Protein AF-A0A7W8QHT1-F1 (afdb_monomer_lite)

pLDDT: mean 90.03, std 9.52, range [49.91, 97.5]

InterPro domains:
  IPR029068 Glyoxalase/Bleomycin resistance protein/Dihydroxybiphenyl dioxygenase [SSF54593] (2-47)
  IPR037523 Vicinal oxygen chelate (VOC), core domain [PS51819] (1-47)

Secondary structure (DSSP, 8-state):
---HHHHHHHHHHTTPEEEEEEEE-TTS-EEEEEE-TTS-EEEEEE--

Sequence (48 aa):
MPDADAAYGRAIAAGARSAMEVSDQEDGSRVGGFVDPFGTLWWVSTPS

Organism: NCBI:txid157465

Structure (mmCIF, N/CA/C/O backbone):
data_AF-A0A7W8QHT1-F1
#
_entry.id   AF-A0A7W8QHT1-F1
#
loop_
_atom_site.group_PDB
_atom_site.id
_atom_site.type_symbol
_atom_site.label_atom_id
_atom_site.label_alt_id
_atom_site.label_comp_id
_atom_site.label_asym_id
_atom_site.label_entity_id
_atom_site.label_seq_id
_atom_site.pdbx_PDB_ins_code
_atom_site.Cartn_x
_atom_site.Cartn_y
_atom_site.Cartn_z
_atom_site.occupancy
_atom_site.B_iso_or_equiv
_atom_site.auth_seq_id
_atom_site.auth_comp_id
_atom_site.auth_asym_id
_atom_site.auth_atom_id
_atom_site.pdbx_PDB_model_num
ATOM 1 N N . MET A 1 1 ? 8.514 -4.783 -2.543 1.00 49.91 1 MET A N 1
ATOM 2 C CA . MET A 1 1 ? 7.497 -5.860 -2.404 1.00 49.91 1 MET A CA 1
ATOM 3 C C . MET A 1 1 ? 7.124 -6.331 -3.801 1.00 49.91 1 MET A C 1
ATOM 5 O O . MET A 1 1 ? 7.277 -5.518 -4.704 1.00 49.91 1 MET A O 1
ATOM 9 N N . PRO A 1 2 ? 6.696 -7.587 -4.024 1.00 59.84 2 PRO A N 1
ATOM 10 C CA . PRO A 1 2 ? 6.148 -7.950 -5.324 1.00 59.84 2 PRO A CA 1
ATOM 11 C C . PRO A 1 2 ? 4.843 -7.155 -5.483 1.00 59.84 2 PRO A C 1
ATOM 13 O O . PRO A 1 2 ? 3.895 -7.369 -4.732 1.00 59.84 2 PRO A O 1
ATOM 16 N N . ASP A 1 3 ? 4.887 -6.156 -6.359 1.00 83.12 3 ASP A N 1
ATOM 17 C CA . ASP A 1 3 ? 3.831 -5.202 -6.711 1.00 83.12 3 ASP A CA 1
ATOM 18 C C . ASP A 1 3 ? 3.259 -4.343 -5.566 1.00 83.12 3 ASP A C 1
ATOM 20 O O . ASP A 1 3 ? 2.326 -4.726 -4.855 1.00 83.12 3 ASP A O 1
ATOM 24 N N . ALA A 1 4 ? 3.770 -3.111 -5.438 1.00 86.50 4 ALA A N 1
ATOM 25 C CA . ALA A 1 4 ? 3.177 -2.042 -4.632 1.00 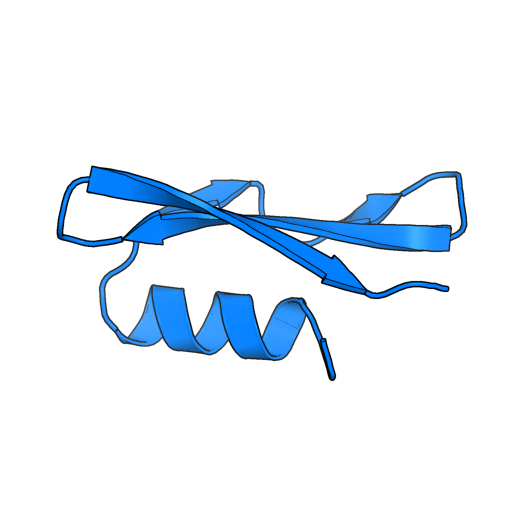86.50 4 ALA A CA 1
ATOM 26 C C . ALA A 1 4 ? 1.677 -1.878 -4.931 1.00 86.50 4 ALA A C 1
ATOM 28 O O . ALA A 1 4 ? 0.885 -1.734 -4.002 1.00 86.50 4 ALA A O 1
ATOM 29 N N . ASP A 1 5 ? 1.281 -2.013 -6.200 1.00 89.12 5 ASP A N 1
ATOM 30 C CA . ASP A 1 5 ? -0.113 -2.018 -6.645 1.00 89.12 5 ASP A CA 1
ATOM 31 C C . ASP A 1 5 ? -0.936 -3.160 -6.019 1.00 89.12 5 ASP A C 1
ATOM 33 O O . ASP A 1 5 ? -2.072 -2.948 -5.594 1.00 89.12 5 ASP A O 1
ATOM 37 N N . ALA A 1 6 ? -0.370 -4.365 -5.883 1.00 91.19 6 ALA A N 1
ATOM 38 C CA . ALA A 1 6 ? -1.064 -5.496 -5.269 1.00 91.19 6 ALA A CA 1
ATOM 39 C C . ALA A 1 6 ? -1.232 -5.310 -3.753 1.00 91.19 6 ALA A C 1
ATOM 41 O O . ALA A 1 6 ? -2.296 -5.611 -3.205 1.00 91.19 6 ALA A O 1
ATOM 42 N N . ALA A 1 7 ? -0.201 -4.806 -3.067 1.00 91.31 7 ALA A N 1
ATOM 43 C CA . ALA A 1 7 ? -0.278 -4.492 -1.640 1.00 91.31 7 ALA A CA 1
ATOM 44 C C . ALA A 1 7 ? -1.293 -3.370 -1.368 1.00 91.31 7 ALA A C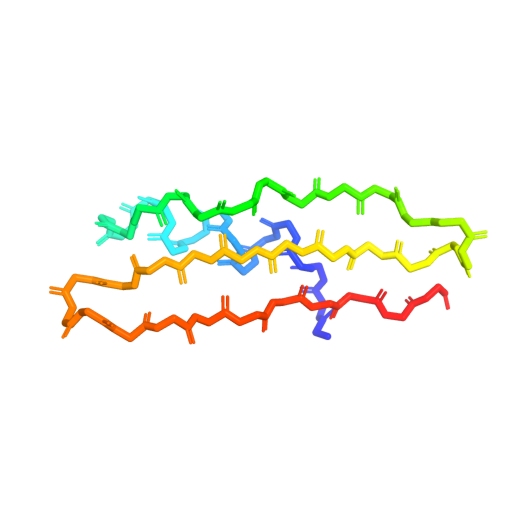 1
ATOM 46 O O . ALA A 1 7 ? -2.154 -3.513 -0.499 1.00 91.31 7 ALA A O 1
ATOM 47 N N . TYR A 1 8 ? -1.236 -2.300 -2.165 1.00 93.69 8 TYR A N 1
ATOM 48 C CA . TYR A 1 8 ? -2.179 -1.189 -2.118 1.00 93.69 8 TYR A CA 1
ATOM 49 C C . TYR A 1 8 ? -3.615 -1.661 -2.379 1.00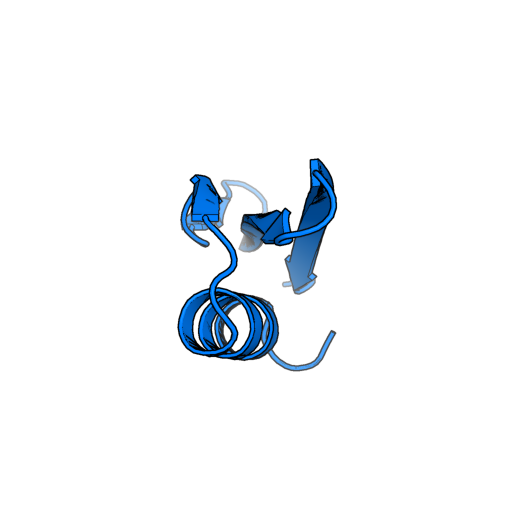 93.69 8 TYR A C 1
ATOM 51 O O . TYR A 1 8 ? -4.499 -1.430 -1.558 1.00 93.69 8 TYR A O 1
ATOM 59 N N . GLY A 1 9 ? -3.849 -2.410 -3.461 1.00 93.69 9 GLY A N 1
ATOM 60 C CA . GLY A 1 9 ? -5.178 -2.915 -3.814 1.00 93.69 9 GLY A CA 1
ATOM 61 C C . GLY A 1 9 ? -5.786 -3.808 -2.730 1.00 93.69 9 GLY A C 1
ATOM 62 O O . GLY A 1 9 ? -6.964 -3.666 -2.399 1.00 93.69 9 GLY A O 1
ATOM 63 N N . ARG A 1 10 ? -4.978 -4.680 -2.110 1.00 94.06 10 ARG A N 1
ATOM 64 C CA . ARG A 1 10 ? -5.421 -5.506 -0.972 1.00 94.06 10 ARG A CA 1
ATOM 65 C C . ARG A 1 10 ? -5.811 -4.659 0.231 1.00 94.06 10 ARG A C 1
ATOM 67 O O . ARG A 1 10 ? -6.821 -4.952 0.864 1.00 94.06 10 ARG A O 1
ATOM 74 N N . ALA A 1 11 ? -5.037 -3.623 0.539 1.00 94.31 11 ALA A N 1
ATOM 75 C CA . ALA A 1 11 ? -5.342 -2.742 1.655 1.00 94.31 11 ALA A CA 1
ATOM 76 C C . ALA A 1 11 ? -6.652 -1.981 1.429 1.00 94.31 11 ALA A C 1
ATOM 78 O O . ALA A 1 11 ? -7.511 -1.977 2.311 1.00 94.31 11 ALA A O 1
ATOM 79 N N . ILE A 1 12 ? -6.847 -1.405 0.238 1.00 95.81 12 ILE A N 1
ATOM 80 C CA . ILE A 1 12 ? -8.093 -0.708 -0.110 1.00 95.81 12 ILE A CA 1
ATOM 81 C C . ILE A 1 12 ? -9.294 -1.661 -0.030 1.00 95.81 12 ILE A C 1
ATOM 83 O O . ILE A 1 12 ? -10.303 -1.326 0.587 1.00 95.81 12 ILE A O 1
ATOM 87 N N . ALA A 1 13 ? -9.174 -2.880 -0.567 1.00 95.88 13 ALA A N 1
ATOM 88 C CA . ALA A 1 13 ? -10.228 -3.894 -0.470 1.00 95.88 13 ALA A CA 1
ATOM 89 C C . ALA A 1 13 ? -10.539 -4.309 0.983 1.00 95.88 13 ALA A C 1
ATOM 91 O O . ALA A 1 13 ? -11.671 -4.679 1.288 1.00 95.88 13 ALA A O 1
ATOM 92 N N . ALA A 1 14 ? -9.557 -4.220 1.884 1.00 95.44 14 ALA A N 1
ATOM 93 C CA . ALA A 1 14 ? -9.713 -4.479 3.315 1.00 95.44 14 ALA A CA 1
ATOM 94 C C . ALA A 1 14 ? -10.271 -3.278 4.110 1.00 95.44 14 ALA A C 1
ATOM 96 O O . ALA A 1 14 ? -10.392 -3.359 5.332 1.00 95.44 14 ALA A O 1
ATOM 97 N N . GLY A 1 15 ? -10.617 -2.172 3.443 1.00 95.62 15 GLY A N 1
ATOM 98 C CA . GLY A 1 15 ? -11.181 -0.975 4.071 1.00 95.62 15 GLY A CA 1
ATOM 99 C C . GLY A 1 15 ? -10.154 0.097 4.434 1.00 95.62 15 GLY A C 1
ATOM 100 O O . GLY A 1 15 ? -10.502 1.052 5.128 1.00 95.62 15 GLY A O 1
ATOM 101 N N . ALA A 1 16 ? -8.906 -0.025 3.973 1.00 96.94 16 ALA A N 1
ATOM 102 C CA . ALA A 1 16 ? -7.957 1.078 4.051 1.00 96.94 16 ALA A CA 1
ATOM 103 C C . ALA A 1 16 ? -8.394 2.235 3.142 1.00 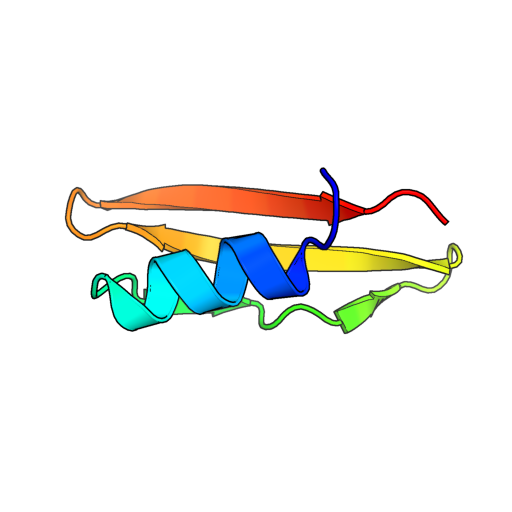96.94 16 ALA A C 1
ATOM 105 O O . ALA A 1 16 ? -9.032 2.052 2.103 1.00 96.94 16 ALA A O 1
ATOM 106 N N . ARG A 1 17 ? -8.002 3.449 3.519 1.00 96.75 17 ARG A N 1
ATOM 107 C CA . ARG A 1 17 ? -8.222 4.661 2.734 1.00 96.75 17 ARG A CA 1
ATOM 108 C C . ARG A 1 17 ? -6.971 4.988 1.925 1.00 96.75 17 ARG A C 1
ATOM 110 O O . ARG A 1 17 ? -5.871 5.004 2.468 1.00 96.75 17 ARG A O 1
ATOM 117 N N . SER A 1 18 ? -7.145 5.349 0.656 1.00 96.12 18 SER A N 1
ATOM 118 C CA . SER A 1 18 ? -6.057 5.907 -0.153 1.00 96.12 18 SER A CA 1
ATOM 119 C C . SER A 1 18 ? -5.521 7.207 0.457 1.00 96.12 18 SER A C 1
ATOM 121 O O . SER A 1 18 ? -6.287 8.143 0.711 1.00 96.12 18 SER A O 1
ATOM 123 N N . ALA A 1 19 ? -4.210 7.255 0.696 1.00 95.88 19 ALA A N 1
ATOM 124 C CA . ALA A 1 19 ? -3.494 8.492 1.001 1.00 95.88 19 ALA A CA 1
ATOM 125 C C . ALA A 1 19 ? -2.825 9.052 -0.261 1.00 95.88 19 ALA A C 1
ATOM 127 O O . ALA A 1 19 ? -2.868 10.256 -0.497 1.00 95.88 19 ALA A O 1
ATOM 128 N N . MET A 1 20 ? -2.241 8.162 -1.065 1.00 94.06 20 MET A N 1
ATOM 129 C CA . MET A 1 20 ? -1.625 8.439 -2.355 1.00 94.06 20 MET A CA 1
ATOM 130 C C . MET A 1 20 ? -1.761 7.183 -3.218 1.00 94.06 20 MET A C 1
ATOM 132 O O . MET A 1 20 ? -1.320 6.106 -2.816 1.00 94.06 20 MET A O 1
ATOM 136 N N . GLU A 1 21 ? -2.380 7.304 -4.388 1.00 92.19 21 GLU A N 1
ATOM 137 C CA . GLU A 1 21 ? -2.422 6.197 -5.346 1.00 92.19 21 GLU A CA 1
ATOM 138 C C . GLU A 1 21 ? -1.007 5.823 -5.792 1.00 92.19 21 GLU A C 1
ATOM 140 O O . GLU A 1 21 ? -0.119 6.673 -5.833 1.00 92.19 21 GLU A O 1
ATOM 145 N N . VAL A 1 22 ? -0.788 4.543 -6.097 1.00 92.19 22 VAL A N 1
ATOM 146 C CA . VAL A 1 22 ? 0.515 4.088 -6.585 1.00 92.19 22 VAL A CA 1
ATOM 147 C C . VAL A 1 22 ? 0.765 4.691 -7.966 1.00 92.19 22 VAL A C 1
ATOM 149 O O . VAL A 1 22 ? 0.005 4.442 -8.902 1.00 92.19 22 VAL A O 1
ATOM 152 N N . SER A 1 23 ? 1.835 5.471 -8.088 1.00 91.56 23 SER A N 1
ATOM 153 C CA . SER A 1 23 ? 2.231 6.151 -9.321 1.00 91.56 23 SER A CA 1
ATOM 154 C C . SER A 1 23 ? 3.688 5.881 -9.674 1.00 91.56 23 SER A C 1
ATOM 156 O O . SER A 1 23 ? 4.506 5.584 -8.800 1.00 91.56 23 SER A O 1
ATOM 158 N N . ASP A 1 24 ? 4.002 5.997 -10.964 1.00 91.00 24 ASP A N 1
ATOM 159 C CA . ASP A 1 24 ? 5.378 5.990 -11.452 1.00 91.00 24 ASP A CA 1
ATOM 160 C C . ASP A 1 24 ? 6.095 7.269 -11.023 1.00 91.00 24 ASP A C 1
ATOM 162 O O . ASP A 1 24 ? 5.584 8.381 -11.174 1.00 91.00 24 ASP A O 1
ATOM 166 N N . GLN A 1 25 ? 7.295 7.088 -10.495 1.00 89.06 25 GLN A N 1
ATOM 167 C CA . GLN A 1 25 ? 8.182 8.153 -10.071 1.00 89.06 25 GLN A CA 1
ATOM 168 C C . GLN A 1 25 ? 9.245 8.409 -11.147 1.00 89.06 25 GLN A C 1
ATOM 170 O O . GLN A 1 25 ? 9.523 7.563 -11.997 1.00 89.06 25 GLN A O 1
ATOM 175 N N . GLU A 1 26 ? 9.879 9.582 -11.099 1.00 86.31 26 GLU A N 1
ATOM 176 C CA . GLU A 1 26 ? 10.913 9.982 -12.069 1.00 86.31 26 GLU A CA 1
ATOM 177 C C . GLU A 1 26 ? 12.147 9.063 -12.062 1.00 86.31 26 GLU A C 1
ATOM 179 O O . GLU A 1 26 ? 12.860 8.971 -13.058 1.00 86.31 26 GLU A O 1
ATOM 184 N N . ASP A 1 27 ? 12.388 8.361 -10.953 1.00 83.38 27 ASP A N 1
ATOM 185 C CA . ASP A 1 27 ? 13.469 7.384 -10.795 1.00 83.38 27 ASP A CA 1
ATOM 186 C C . ASP A 1 27 ? 13.103 5.975 -11.306 1.00 83.38 27 ASP A C 1
ATOM 188 O O . ASP A 1 27 ? 13.902 5.048 -11.180 1.00 83.38 27 ASP A O 1
ATOM 192 N N . GLY A 1 28 ? 11.911 5.807 -11.889 1.00 84.81 28 GLY A N 1
ATOM 193 C CA . GLY A 1 28 ? 11.399 4.529 -12.384 1.00 84.81 28 GLY A CA 1
ATOM 194 C C . GLY A 1 28 ? 10.826 3.616 -11.298 1.00 84.81 28 GLY A C 1
ATOM 195 O O . GLY A 1 28 ? 10.346 2.529 -11.616 1.00 84.81 28 GLY A O 1
ATOM 196 N N . 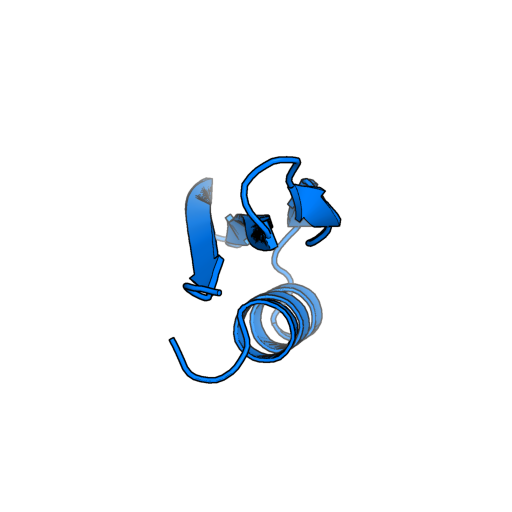SER A 1 29 ? 10.849 4.031 -10.028 1.00 88.50 29 SER A N 1
ATOM 197 C CA . SER A 1 29 ? 10.149 3.317 -8.963 1.00 88.50 29 SER A CA 1
ATOM 198 C C . SER A 1 29 ? 8.645 3.589 -9.020 1.00 88.50 29 SER A C 1
ATOM 200 O O . SER A 1 29 ? 8.187 4.593 -9.565 1.00 88.50 29 SER A O 1
ATOM 202 N N . ARG A 1 30 ? 7.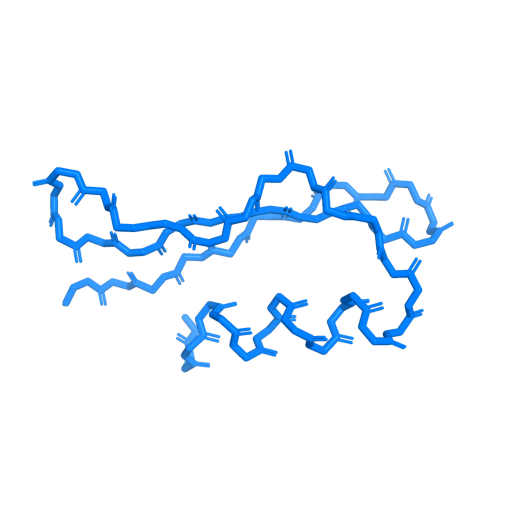853 2.693 -8.429 1.00 89.94 30 ARG A N 1
ATOM 203 C CA . ARG A 1 30 ? 6.422 2.927 -8.196 1.00 89.94 30 ARG A CA 1
ATOM 204 C C . ARG A 1 30 ? 6.184 3.098 -6.714 1.00 89.94 30 ARG A C 1
ATOM 206 O O . ARG A 1 30 ? 6.586 2.227 -5.938 1.00 89.94 30 ARG A O 1
ATOM 213 N N . VAL A 1 31 ? 5.534 4.189 -6.321 1.00 92.25 31 VAL A N 1
ATOM 214 C CA . VAL A 1 31 ? 5.318 4.537 -4.910 1.00 92.25 31 VAL A CA 1
ATOM 215 C C . VAL A 1 31 ? 3.870 4.942 -4.686 1.00 92.25 31 VAL A C 1
ATOM 217 O O . VAL A 1 31 ? 3.280 5.638 -5.503 1.00 92.25 31 VAL A O 1
ATOM 220 N N . GLY A 1 32 ? 3.300 4.519 -3.561 1.00 94.06 32 GLY A N 1
ATOM 221 C CA . GLY A 1 32 ? 1.988 4.959 -3.097 1.00 94.06 32 GLY A CA 1
ATOM 222 C C . GLY A 1 32 ? 1.813 4.710 -1.605 1.00 94.06 32 GLY A C 1
ATOM 223 O O . GLY A 1 32 ? 2.691 4.149 -0.944 1.00 94.06 32 GLY A O 1
ATOM 224 N N . GLY A 1 33 ? 0.672 5.117 -1.059 1.00 95.62 33 GLY A N 1
ATOM 225 C CA . GLY A 1 33 ? 0.399 4.992 0.365 1.00 95.62 33 GLY A CA 1
ATOM 226 C C . GLY A 1 33 ? -1.081 4.913 0.709 1.00 95.62 33 GLY A C 1
ATOM 227 O O . GLY A 1 33 ? -1.948 5.471 0.034 1.00 95.62 33 GLY A O 1
ATOM 228 N N . PHE A 1 34 ? -1.378 4.221 1.801 1.00 96.81 34 PHE A N 1
ATOM 229 C CA . PHE A 1 34 ? -2.735 4.066 2.319 1.00 96.81 34 PHE A CA 1
ATOM 230 C C . PHE A 1 34 ? -2.746 4.150 3.844 1.00 96.81 34 PHE A C 1
ATOM 232 O O . PHE A 1 34 ? -1.759 3.839 4.508 1.00 96.81 34 PHE A O 1
ATOM 239 N N . VAL A 1 35 ? -3.880 4.569 4.399 1.00 97.50 35 VAL A N 1
ATOM 240 C CA . VAL A 1 35 ? -4.142 4.565 5.840 1.00 97.50 35 VAL A CA 1
ATOM 241 C C . VAL A 1 35 ? -5.036 3.381 6.160 1.00 97.50 35 VAL A C 1
ATOM 243 O O . VAL A 1 35 ? -6.137 3.278 5.619 1.00 97.50 35 VAL A O 1
ATOM 246 N N . ASP A 1 36 ? -4.564 2.474 7.008 1.00 95.38 36 ASP A N 1
ATOM 247 C CA . ASP A 1 36 ? -5.362 1.327 7.437 1.00 95.38 36 ASP A CA 1
ATOM 248 C C . ASP A 1 36 ? -6.528 1.744 8.367 1.00 95.38 36 ASP A C 1
ATOM 250 O O . ASP A 1 36 ? -6.565 2.876 8.860 1.00 95.38 36 ASP A O 1
ATOM 254 N N . PRO A 1 37 ? -7.497 0.850 8.642 1.00 95.00 37 PRO A N 1
ATOM 255 C CA . PRO A 1 37 ? -8.613 1.155 9.543 1.00 95.00 37 PRO A CA 1
ATOM 256 C C . PRO A 1 37 ? -8.214 1.503 10.986 1.00 95.00 37 PRO A C 1
ATOM 258 O O . PRO A 1 37 ? -9.028 2.052 11.726 1.00 95.00 37 PRO A O 1
ATOM 261 N N . PHE A 1 38 ? -6.984 1.190 11.399 1.00 94.19 38 PHE A N 1
ATOM 262 C CA . PHE A 1 38 ? -6.449 1.522 12.719 1.00 94.19 38 PHE A CA 1
ATOM 263 C C . PHE A 1 38 ? -5.782 2.907 12.749 1.00 94.19 38 PHE A C 1
ATOM 265 O O . PHE A 1 38 ? -5.366 3.362 13.813 1.00 94.19 38 PHE A O 1
ATOM 272 N N . GLY A 1 39 ? -5.714 3.599 11.606 1.00 94.06 39 GLY A N 1
ATOM 273 C CA . GLY A 1 39 ? -5.134 4.933 11.471 1.00 94.06 39 GLY A CA 1
ATOM 274 C C . GLY A 1 39 ? -3.639 4.937 11.152 1.00 94.06 39 GLY A C 1
ATOM 275 O O . GLY A 1 39 ? -3.020 6.001 11.185 1.00 94.06 39 GLY A O 1
ATOM 276 N N . THR A 1 40 ? -3.044 3.786 10.830 1.00 96.75 40 THR A N 1
ATOM 277 C CA . THR A 1 40 ? -1.619 3.708 10.484 1.00 96.75 40 THR A CA 1
ATOM 278 C C . THR A 1 40 ? -1.414 4.063 9.019 1.00 96.75 40 THR A C 1
ATOM 280 O O . THR A 1 40 ? -2.047 3.476 8.141 1.00 96.75 40 THR A O 1
ATOM 283 N N . LEU A 1 41 ? -0.499 4.995 8.747 1.00 96.25 41 LEU A N 1
ATOM 284 C CA . LEU A 1 41 ? -0.058 5.312 7.391 1.00 96.25 41 LEU A CA 1
ATOM 285 C C . LEU A 1 41 ? 1.022 4.325 6.941 1.00 96.25 41 LEU A C 1
ATOM 287 O O . LEU A 1 41 ? 2.084 4.229 7.556 1.00 96.25 41 LEU A O 1
ATOM 291 N N . TRP A 1 42 ? 0.762 3.653 5.826 1.00 94.25 42 TRP A N 1
ATOM 292 C CA . TRP A 1 42 ? 1.675 2.715 5.192 1.00 94.25 42 TRP A CA 1
ATOM 293 C C . TRP A 1 42 ? 2.136 3.248 3.842 1.00 94.25 42 TRP A C 1
ATOM 295 O O . TRP A 1 42 ? 1.321 3.697 3.035 1.00 94.25 42 TRP A O 1
ATOM 305 N N . TRP A 1 43 ? 3.440 3.141 3.590 1.00 93.38 43 TRP A N 1
ATOM 306 C CA . TRP A 1 43 ? 4.051 3.420 2.295 1.00 93.38 43 TRP A CA 1
ATOM 307 C C . TRP A 1 43 ? 4.431 2.115 1.614 1.00 93.38 43 TRP A C 1
ATOM 309 O O . TRP A 1 43 ? 5.033 1.230 2.226 1.00 93.38 43 TRP A O 1
ATOM 319 N N . VAL A 1 44 ? 4.087 2.011 0.337 1.00 91.62 44 VAL A N 1
ATOM 320 C CA . VAL A 1 44 ? 4.465 0.893 -0.519 1.00 91.62 44 VAL A CA 1
ATOM 321 C C . VAL A 1 44 ? 5.333 1.406 -1.651 1.00 91.62 44 VAL A C 1
ATOM 323 O O . VAL A 1 44 ? 5.038 2.431 -2.264 1.00 91.62 44 VAL A O 1
ATOM 326 N N . SER A 1 45 ? 6.411 0.679 -1.921 1.00 91.00 45 SER A N 1
ATOM 327 C CA . SER A 1 45 ? 7.266 0.931 -3.067 1.00 91.00 45 SER A CA 1
ATOM 328 C C . SER A 1 45 ? 7.733 -0.368 -3.713 1.00 91.00 45 SER A C 1
ATOM 330 O O . SER A 1 45 ? 7.975 -1.390 -3.046 1.00 91.00 45 SER A O 1
ATOM 332 N N . THR A 1 46 ? 7.852 -0.318 -5.033 1.00 86.81 46 THR A N 1
ATOM 333 C CA . THR A 1 46 ? 8.517 -1.348 -5.825 1.00 86.81 46 THR A CA 1
ATOM 334 C C . THR A 1 46 ? 9.770 -0.729 -6.437 1.00 86.81 46 THR A C 1
ATOM 336 O O . THR A 1 46 ? 9.656 0.322 -7.073 1.00 86.81 46 THR A O 1
ATOM 339 N N . PRO A 1 47 ? 10.959 -1.324 -6.217 1.00 74.12 47 PRO A N 1
ATOM 340 C CA . PRO A 1 47 ? 12.158 -0.899 -6.927 1.00 74.12 47 PRO A CA 1
ATOM 341 C C . PRO A 1 47 ? 11.971 -1.139 -8.429 1.00 74.12 47 PRO A C 1
ATOM 343 O O . PRO A 1 47 ? 11.357 -2.137 -8.808 1.00 74.12 47 PRO A O 1
ATOM 346 N N . SER A 1 48 ? 12.490 -0.214 -9.236 1.00 64.06 48 SER A N 1
ATOM 347 C CA . SER A 1 48 ? 12.591 -0.322 -10.697 1.00 64.06 48 SER A CA 1
ATOM 348 C C . SER A 1 48 ? 13.255 -1.622 -11.144 1.00 64.06 48 SER A C 1
ATOM 350 O O . SER A 1 48 ? 14.275 -1.978 -10.501 1.00 64.06 48 SER A O 1
#

Foldseek 3Di:
DVDLQVVVVVQVVQVWAFPFHFDQDPQRKTKGWTQHPVRDIDIGIDDD

Radius of gyration: 10.28 Å; chains: 1; bounding box: 25×18×25 Å